Protein AF-W1YT01-F1 (afdb_monomer_lite)

Sequence (85 aa):
PAIRGNASEIMALAGIANGGRGVDTTDAAANAIPAAQTLARETGAIVVVTGEVDYVTDGRRTVVIHGGDPLMTKVVGTGCALSAV

pLDDT: mean 70.13, std 19.23, range [34.09, 91.0]

Secondary structure (DSSP, 8-state):
-EEEEEHHHHHHHTTTTS------TTSHHHHTHHHHHHHHHHH--EEEEESSEEEEE-SS-EEEEE---GGGGG-TTTTTTSS--

Radius of gyration: 12.76 Å; chains: 1; bounding box: 38×23×30 Å

InterPro domains:
  IPR000417 Hydroxyethylthiazole kinase [PF02110] (2-85)
  IPR000417 Hydroxyethylthiazole kinase [PR01099] (2-16)
  IPR000417 Hydroxyethylthiazole kinase [PR01099] (46-63)
  IPR029056 Ribokinase-like [G3DSA:3.40.1190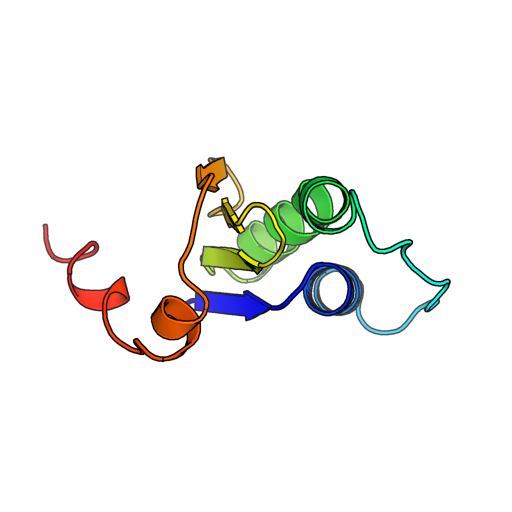.20] (1-85)
  IPR029056 Ribokinase-like [SSF53613] (3-85)

Organism: NCBI:txid408170

Foldseek 3Di:
DAAEDALVVLQCQLPPDDDDDDDDQDCRQVVSVQSQLSNLVVVVYWYWHDHCWIWIDNNPDIDIHHDDDPVVVPDPPPVVVVPDD

Structure (mmCIF, N/CA/C/O backbone):
data_AF-W1YT01-F1
#
_entry.id   AF-W1YT01-F1
#
loop_
_atom_site.group_PDB
_atom_site.id
_atom_site.type_symbol
_atom_site.label_atom_id
_atom_site.label_alt_id
_atom_site.label_comp_id
_atom_site.label_asym_id
_atom_site.label_entity_id
_atom_site.label_seq_id
_atom_site.pdbx_PDB_ins_code
_atom_site.Cartn_x
_atom_site.Cartn_y
_atom_site.Cartn_z
_atom_site.occupancy
_atom_site.B_iso_or_equiv
_atom_site.auth_seq_id
_atom_site.auth_comp_id
_atom_site.auth_asym_id
_atom_site.auth_atom_id
_atom_site.pdbx_PDB_model_num
ATOM 1 N N . PRO A 1 1 ? -12.809 2.166 1.278 1.00 66.31 1 PRO A N 1
ATOM 2 C CA . PRO A 1 1 ? -11.966 3.323 0.878 1.00 66.31 1 PRO A CA 1
ATOM 3 C C . PRO A 1 1 ? -10.658 2.796 0.276 1.00 66.31 1 PRO A C 1
ATOM 5 O O . PRO A 1 1 ? -10.288 1.668 0.596 1.00 66.31 1 PRO A O 1
ATOM 8 N N . ALA A 1 2 ? -9.996 3.552 -0.600 1.00 80.69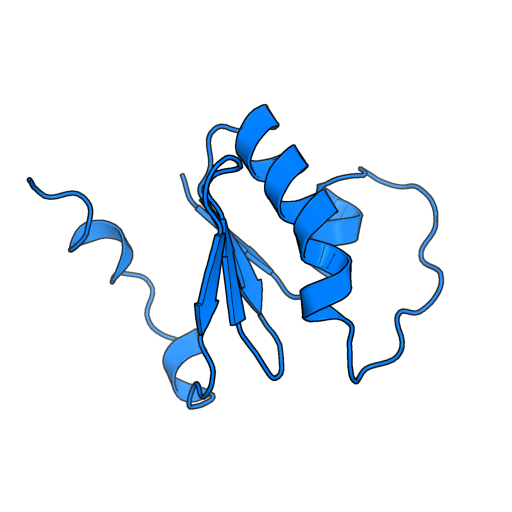 2 ALA A N 1
ATOM 9 C CA . ALA A 1 2 ? -8.731 3.137 -1.208 1.00 80.69 2 ALA A CA 1
ATOM 10 C C . ALA A 1 2 ? -7.699 4.268 -1.122 1.00 80.69 2 ALA A C 1
ATOM 12 O O . ALA A 1 2 ? -8.043 5.430 -1.336 1.00 80.69 2 ALA A O 1
ATOM 13 N N . ILE A 1 3 ? -6.455 3.918 -0.806 1.00 84.75 3 ILE A N 1
ATOM 14 C CA . ILE A 1 3 ? -5.307 4.820 -0.705 1.00 84.75 3 ILE A CA 1
ATOM 15 C C . ILE A 1 3 ? -4.285 4.353 -1.736 1.00 84.75 3 ILE A C 1
ATOM 17 O O . ILE A 1 3 ? -3.888 3.192 -1.728 1.00 84.75 3 ILE A O 1
ATOM 21 N N . ARG A 1 4 ? -3.858 5.241 -2.631 1.00 87.94 4 ARG A N 1
ATOM 22 C CA . ARG A 1 4 ? -2.841 4.949 -3.644 1.00 87.94 4 ARG A CA 1
ATOM 23 C C . ARG A 1 4 ? -1.712 5.955 -3.511 1.00 87.94 4 ARG A C 1
ATOM 25 O O . ARG A 1 4 ? -1.986 7.149 -3.434 1.00 87.94 4 ARG A O 1
ATOM 32 N N . GLY A 1 5 ? -0.480 5.472 -3.528 1.00 84.56 5 GLY A N 1
ATOM 33 C CA . GLY A 1 5 ? 0.709 6.313 -3.515 1.00 84.56 5 GLY A CA 1
ATOM 34 C C . GLY A 1 5 ? 1.941 5.527 -3.927 1.00 84.56 5 GLY A C 1
ATOM 35 O O . GLY A 1 5 ? 1.914 4.300 -4.018 1.00 84.56 5 GLY A O 1
ATOM 36 N N . ASN A 1 6 ? 3.034 6.226 -4.181 1.00 85.31 6 ASN A N 1
ATOM 37 C CA . ASN A 1 6 ? 4.333 5.580 -4.321 1.00 85.31 6 ASN A CA 1
ATOM 38 C C . ASN A 1 6 ? 4.859 5.107 -2.949 1.00 85.31 6 ASN A C 1
ATOM 40 O O . ASN A 1 6 ? 4.275 5.366 -1.894 1.00 85.31 6 ASN A O 1
ATOM 44 N N . ALA A 1 7 ? 5.986 4.401 -2.959 1.00 84.38 7 ALA A N 1
ATOM 45 C CA . ALA A 1 7 ? 6.614 3.881 -1.750 1.00 84.38 7 ALA A CA 1
ATOM 46 C C . ALA A 1 7 ? 6.836 4.936 -0.651 1.00 84.38 7 ALA A C 1
ATOM 48 O O . ALA A 1 7 ? 6.493 4.701 0.508 1.00 84.38 7 ALA A O 1
ATOM 49 N N . SER A 1 8 ? 7.404 6.094 -1.001 1.00 80.75 8 SER A N 1
ATOM 50 C CA . SER A 1 8 ? 7.724 7.151 -0.038 1.00 80.75 8 SER A CA 1
ATOM 51 C C . SER A 1 8 ? 6.470 7.804 0.538 1.00 80.75 8 SER A C 1
ATOM 53 O O . SER A 1 8 ? 6.430 8.063 1.738 1.00 80.75 8 SER A O 1
ATOM 55 N N . GLU A 1 9 ? 5.432 8.011 -0.271 1.00 83.50 9 GLU A N 1
ATOM 56 C CA . GLU A 1 9 ? 4.132 8.522 0.176 1.00 83.50 9 GLU A CA 1
ATOM 57 C C . GLU A 1 9 ? 3.453 7.557 1.145 1.00 83.50 9 GLU A C 1
ATOM 59 O O . GLU A 1 9 ? 3.003 7.979 2.207 1.00 83.50 9 GLU A O 1
ATOM 64 N N . ILE A 1 10 ? 3.415 6.260 0.825 1.00 87.12 10 ILE A N 1
ATOM 65 C CA . ILE A 1 10 ? 2.781 5.261 1.692 1.00 87.12 10 ILE A CA 1
ATOM 66 C C . ILE A 1 10 ? 3.560 5.079 2.995 1.00 87.12 10 ILE A C 1
ATOM 68 O O . ILE A 1 10 ? 2.943 4.997 4.054 1.00 87.12 10 ILE A O 1
ATOM 72 N N . MET A 1 11 ? 4.894 5.077 2.957 1.00 83.75 11 MET A N 1
ATOM 73 C CA . MET A 1 11 ? 5.709 5.034 4.175 1.00 83.75 11 MET A CA 1
ATOM 74 C C . MET A 1 11 ? 5.529 6.285 5.038 1.00 83.75 11 MET A C 1
ATOM 76 O O . MET A 1 11 ? 5.401 6.168 6.254 1.00 83.75 11 MET A O 1
ATOM 80 N N . ALA A 1 12 ? 5.458 7.470 4.427 1.00 82.06 12 ALA A N 1
ATOM 81 C CA . ALA A 1 12 ? 5.181 8.708 5.149 1.00 82.06 12 ALA A CA 1
ATOM 82 C C . ALA A 1 12 ? 3.768 8.719 5.754 1.00 82.06 12 ALA A C 1
ATOM 84 O O . ALA A 1 12 ? 3.574 9.228 6.857 1.00 82.06 12 ALA A O 1
ATOM 85 N N . LEU A 1 13 ? 2.784 8.148 5.054 1.00 80.06 13 LEU A N 1
ATOM 86 C CA . LEU A 1 13 ? 1.389 8.123 5.488 1.00 80.06 13 LEU A CA 1
ATOM 87 C C . LEU A 1 13 ? 1.127 7.060 6.565 1.00 80.06 13 LEU A C 1
ATOM 89 O O . LEU A 1 13 ? 0.381 7.320 7.503 1.00 80.06 13 LEU A O 1
ATOM 93 N N . ALA A 1 14 ? 1.787 5.903 6.479 1.00 77.94 14 ALA A N 1
ATOM 94 C CA . ALA A 1 14 ? 1.784 4.869 7.516 1.00 77.94 14 ALA A CA 1
ATOM 95 C C . ALA A 1 14 ? 2.566 5.275 8.785 1.00 77.94 14 ALA A C 1
ATOM 97 O O . ALA A 1 14 ? 2.569 4.536 9.766 1.00 77.94 14 ALA A O 1
ATOM 98 N N . GLY A 1 15 ? 3.244 6.429 8.757 1.00 66.25 15 GLY A N 1
ATOM 99 C CA . GLY A 1 15 ? 4.061 6.971 9.842 1.00 66.25 15 GLY A CA 1
ATOM 100 C C . GLY A 1 15 ? 4.089 8.503 9.861 1.00 66.25 15 GLY A C 1
ATOM 101 O O . GLY A 1 15 ? 5.167 9.091 9.827 1.00 66.25 15 GLY A O 1
ATOM 102 N N . ILE A 1 16 ? 2.909 9.135 9.904 1.00 55.16 16 ILE A N 1
ATOM 103 C CA . ILE A 1 16 ? 2.640 10.582 10.043 1.00 55.16 16 ILE A CA 1
ATOM 104 C C . ILE A 1 16 ? 3.830 11.367 10.678 1.00 55.16 16 ILE A C 1
ATOM 106 O O . ILE A 1 16 ? 3.977 11.436 11.894 1.00 55.16 16 ILE A O 1
ATOM 110 N N . ALA A 1 17 ? 4.664 11.971 9.815 1.00 43.59 17 ALA A N 1
ATOM 111 C CA . ALA A 1 17 ? 5.686 13.011 10.055 1.00 43.59 17 ALA A CA 1
ATOM 112 C C . ALA A 1 17 ? 6.955 12.726 10.901 1.00 43.59 17 ALA A C 1
ATOM 114 O O . ALA A 1 17 ? 7.395 13.622 11.617 1.00 43.59 17 ALA A O 1
ATOM 115 N N . ASN A 1 18 ? 7.649 11.589 10.768 1.00 39.34 18 ASN A N 1
ATOM 116 C CA . ASN A 1 18 ? 9.050 11.534 11.233 1.00 39.34 18 ASN A CA 1
ATOM 117 C C . ASN A 1 18 ? 10.006 10.830 10.263 1.00 39.34 18 ASN A C 1
ATOM 119 O O . ASN A 1 18 ? 10.104 9.609 10.227 1.00 39.34 18 ASN A O 1
ATOM 123 N N . GLY A 1 19 ? 10.799 11.644 9.559 1.00 42.50 19 GLY A N 1
ATOM 124 C CA . GLY A 1 19 ? 12.106 11.229 9.052 1.00 42.50 19 GLY A CA 1
ATOM 125 C C . GLY A 1 19 ? 12.128 10.770 7.601 1.00 42.50 19 GLY A C 1
ATOM 126 O O . GLY A 1 19 ? 12.391 9.606 7.320 1.00 42.50 19 GLY A O 1
ATOM 127 N N . GLY A 1 20 ? 11.958 11.714 6.673 1.00 45.91 20 GLY A N 1
ATOM 128 C CA . GLY A 1 20 ? 12.406 11.534 5.296 1.00 45.91 20 GLY A CA 1
ATOM 129 C C . GLY A 1 20 ? 13.916 11.293 5.263 1.00 45.91 20 GLY A C 1
ATOM 130 O O . GLY A 1 20 ? 14.709 12.228 5.355 1.00 45.91 20 GLY A O 1
ATOM 131 N N . ARG A 1 21 ? 14.327 10.034 5.134 1.00 44.31 21 ARG A N 1
ATOM 132 C CA . ARG A 1 21 ? 15.659 9.670 4.655 1.00 44.31 21 ARG A CA 1
ATOM 133 C C . ARG A 1 21 ? 15.467 8.869 3.379 1.00 44.31 21 ARG A C 1
ATOM 135 O O . ARG A 1 21 ? 14.709 7.908 3.369 1.00 44.31 21 ARG A O 1
ATOM 142 N N . GLY A 1 22 ? 16.069 9.391 2.311 1.00 49.28 22 GLY A N 1
ATOM 143 C CA . GLY A 1 22 ? 15.815 9.024 0.922 1.00 49.28 22 GLY A CA 1
ATOM 144 C C . GLY A 1 22 ? 15.761 7.520 0.700 1.00 49.28 22 GLY A C 1
ATOM 145 O O . GLY A 1 22 ? 16.627 6.783 1.162 1.00 49.28 22 GLY A O 1
ATOM 146 N N . VAL A 1 23 ? 14.710 7.097 0.005 1.00 48.91 23 VAL A N 1
ATOM 147 C CA . VAL A 1 23 ? 14.507 5.717 -0.420 1.00 48.91 23 VAL A CA 1
ATOM 148 C C . VAL A 1 23 ? 15.057 5.593 -1.835 1.00 48.91 23 VAL A C 1
ATOM 150 O O . VAL A 1 23 ? 14.562 6.242 -2.756 1.00 48.91 23 VAL A O 1
ATOM 153 N N . ASP A 1 24 ? 16.137 4.828 -1.977 1.00 48.03 24 ASP A N 1
ATOM 154 C CA . ASP A 1 24 ? 16.776 4.563 -3.264 1.00 48.03 24 ASP A CA 1
ATOM 155 C C . ASP A 1 24 ? 15.801 3.848 -4.215 1.00 48.03 24 ASP A C 1
ATOM 157 O O . ASP A 1 24 ? 14.994 3.002 -3.822 1.00 48.03 24 ASP A O 1
ATOM 161 N N . THR A 1 25 ? 15.835 4.250 -5.484 1.00 50.66 25 THR A N 1
ATOM 162 C CA . THR A 1 25 ? 14.705 4.194 -6.425 1.00 50.66 25 THR A CA 1
ATOM 163 C C . THR A 1 25 ? 14.449 2.845 -7.100 1.00 50.66 25 THR A C 1
ATOM 165 O O . THR A 1 25 ? 13.652 2.798 -8.031 1.00 50.66 25 THR A O 1
ATOM 168 N N . THR A 1 26 ? 15.062 1.746 -6.657 1.00 51.09 26 THR A N 1
ATOM 169 C CA . THR A 1 26 ? 14.956 0.449 -7.364 1.00 51.09 26 THR A CA 1
ATOM 170 C C . THR A 1 26 ? 14.148 -0.615 -6.609 1.00 51.09 26 THR A C 1
ATOM 172 O O . THR A 1 26 ? 13.368 -1.316 -7.233 1.00 51.09 26 THR A O 1
ATOM 175 N N . ASP A 1 27 ? 14.201 -0.659 -5.271 1.00 59.06 27 ASP A N 1
ATOM 176 C CA . ASP A 1 27 ? 13.432 -1.621 -4.440 1.00 59.06 27 ASP A CA 1
ATOM 177 C C . ASP A 1 27 ? 12.363 -0.950 -3.552 1.00 59.06 27 ASP A C 1
ATOM 179 O O . ASP A 1 27 ? 11.800 -1.541 -2.624 1.00 59.06 27 ASP A O 1
ATOM 183 N N . ALA A 1 28 ? 12.071 0.326 -3.809 1.00 68.44 28 ALA A N 1
ATOM 184 C CA . ALA A 1 28 ? 11.304 1.164 -2.892 1.00 68.44 28 ALA A CA 1
ATOM 185 C C . ALA A 1 28 ? 9.885 0.626 -2.605 1.00 68.44 28 ALA A C 1
ATOM 187 O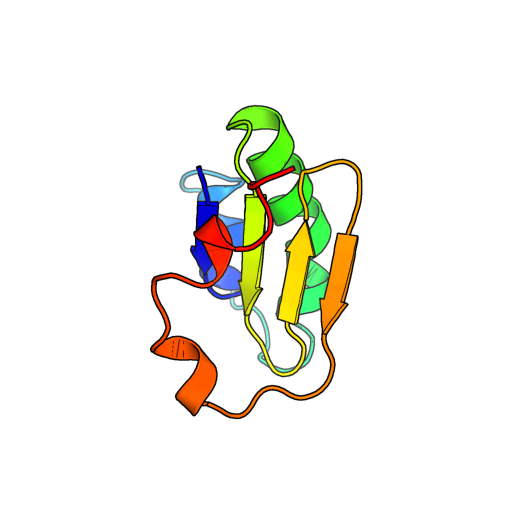 O . ALA A 1 28 ? 9.436 0.673 -1.459 1.00 68.44 28 ALA A O 1
ATOM 188 N N . ALA A 1 29 ? 9.180 0.088 -3.607 1.00 73.62 29 ALA A N 1
ATOM 189 C CA . ALA A 1 29 ? 7.787 -0.347 -3.451 1.00 73.62 29 ALA A CA 1
ATOM 190 C C . ALA A 1 29 ? 7.638 -1.584 -2.548 1.00 73.62 29 ALA A C 1
ATOM 192 O O . ALA A 1 29 ? 6.743 -1.619 -1.701 1.00 73.62 29 ALA A O 1
ATOM 193 N N . ALA A 1 30 ? 8.551 -2.553 -2.657 1.00 77.38 30 ALA A N 1
ATOM 194 C CA . ALA A 1 30 ? 8.556 -3.734 -1.797 1.00 77.38 30 ALA A CA 1
ATOM 195 C C . ALA A 1 30 ? 8.828 -3.364 -0.328 1.00 77.38 30 ALA A C 1
ATOM 197 O O . ALA A 1 30 ? 8.172 -3.871 0.586 1.00 77.38 30 ALA A O 1
ATOM 198 N N . ASN A 1 31 ? 9.733 -2.407 -0.102 1.00 81.94 31 ASN A N 1
ATOM 199 C CA . ASN A 1 31 ? 10.062 -1.902 1.233 1.00 81.94 31 ASN A CA 1
ATOM 200 C C . ASN A 1 31 ? 8.883 -1.186 1.916 1.00 81.94 31 ASN A C 1
ATOM 202 O O . ASN A 1 31 ? 8.825 -1.126 3.143 1.00 81.94 31 ASN A O 1
ATOM 206 N N . ALA A 1 32 ? 7.915 -0.689 1.143 1.00 84.94 32 ALA A N 1
ATOM 207 C CA . ALA A 1 32 ? 6.724 -0.026 1.660 1.00 84.94 32 ALA A CA 1
ATOM 208 C C . ALA A 1 32 ? 5.562 -0.984 1.990 1.00 84.94 32 ALA A C 1
ATOM 210 O O . ALA A 1 32 ? 4.567 -0.537 2.560 1.00 84.94 32 ALA A O 1
ATOM 211 N N . ILE A 1 33 ? 5.652 -2.290 1.695 1.00 87.19 33 ILE A N 1
ATOM 212 C CA . ILE A 1 33 ? 4.569 -3.257 1.980 1.00 87.19 33 ILE A CA 1
ATOM 213 C C . ILE A 1 33 ? 4.202 -3.311 3.473 1.00 87.19 33 ILE A C 1
ATOM 215 O O . ILE A 1 33 ? 3.007 -3.271 3.775 1.00 87.19 33 ILE A O 1
ATOM 219 N N . PRO A 1 34 ? 5.153 -3.372 4.430 1.00 88.94 34 PRO A N 1
ATOM 220 C CA . PRO A 1 34 ? 4.801 -3.413 5.850 1.00 88.94 34 PRO A CA 1
ATOM 221 C C . PRO A 1 34 ? 4.051 -2.150 6.297 1.00 88.94 34 PRO A C 1
ATOM 223 O O . PRO A 1 34 ? 3.070 -2.235 7.037 1.00 88.94 34 PRO A O 1
ATOM 226 N N . ALA A 1 35 ? 4.473 -0.986 5.793 1.00 88.12 35 ALA A N 1
ATOM 227 C CA . ALA A 1 35 ? 3.810 0.297 6.008 1.00 88.12 35 ALA A CA 1
ATOM 228 C C . ALA A 1 35 ? 2.392 0.302 5.410 1.00 88.12 35 ALA A C 1
ATOM 230 O O . ALA A 1 35 ? 1.425 0.614 6.105 1.00 88.12 35 ALA A O 1
ATOM 231 N N . ALA A 1 36 ? 2.250 -0.134 4.157 1.00 88.81 36 ALA A N 1
ATOM 232 C CA . ALA A 1 36 ? 0.970 -0.251 3.467 1.00 88.81 36 ALA A CA 1
ATOM 233 C C . ALA A 1 36 ? -0.011 -1.168 4.210 1.00 88.81 36 ALA A C 1
ATOM 235 O O . ALA A 1 36 ? -1.186 -0.842 4.354 1.00 88.81 36 ALA A O 1
ATOM 236 N N . GLN A 1 37 ? 0.473 -2.298 4.727 1.00 91.00 37 GLN A N 1
ATOM 237 C CA . GLN A 1 37 ? -0.338 -3.244 5.486 1.00 91.00 37 GLN A CA 1
ATOM 238 C C . GLN A 1 37 ? -0.823 -2.658 6.815 1.00 91.00 37 GLN A C 1
ATOM 240 O O . GLN A 1 37 ? -1.975 -2.868 7.193 1.00 91.00 37 GLN A O 1
ATOM 245 N N . THR A 1 38 ? 0.040 -1.942 7.535 1.00 89.25 38 THR A N 1
ATOM 246 C CA . THR A 1 38 ? -0.341 -1.262 8.781 1.00 89.25 38 THR A CA 1
ATOM 247 C C . THR A 1 38 ? -1.382 -0.188 8.509 1.00 89.25 38 THR A C 1
ATOM 249 O O . THR A 1 38 ? -2.456 -0.231 9.106 1.00 89.25 38 THR A O 1
ATOM 252 N N . LEU A 1 39 ? -1.132 0.677 7.525 1.00 87.25 39 LEU A N 1
ATOM 253 C CA . LEU A 1 39 ? -2.062 1.724 7.118 1.00 87.25 39 LEU A CA 1
ATOM 254 C C . LEU A 1 39 ? -3.424 1.153 6.692 1.00 87.25 39 LEU A C 1
ATOM 256 O O . LEU A 1 39 ? -4.466 1.685 7.075 1.00 87.25 39 LEU A O 1
ATOM 260 N N . ALA A 1 40 ? -3.436 0.045 5.947 1.00 89.81 40 ALA A N 1
ATOM 261 C CA . ALA A 1 40 ? -4.662 -0.636 5.540 1.00 89.81 40 ALA A CA 1
ATOM 262 C C . ALA A 1 40 ? -5.465 -1.159 6.743 1.00 89.81 40 ALA A C 1
ATOM 264 O O . ALA A 1 40 ? -6.682 -0.981 6.801 1.00 89.81 40 ALA A O 1
ATOM 265 N N . ARG A 1 41 ? -4.792 -1.750 7.742 1.00 88.88 41 ARG A N 1
ATOM 266 C CA . ARG A 1 41 ? -5.442 -2.229 8.975 1.00 88.88 41 ARG A CA 1
ATOM 267 C C . ARG A 1 41 ? -5.990 -1.091 9.832 1.00 88.88 41 ARG A C 1
ATOM 269 O O . ARG A 1 41 ? -7.071 -1.241 10.390 1.00 88.88 41 ARG A O 1
ATOM 276 N N . GLU A 1 42 ? -5.259 0.013 9.943 1.00 88.25 42 GLU A N 1
ATOM 277 C CA . GLU A 1 42 ? -5.649 1.161 10.770 1.00 88.25 42 GLU A CA 1
ATOM 278 C C . GLU A 1 42 ? -6.810 1.950 10.162 1.00 88.25 42 GLU A C 1
ATOM 280 O O . GLU A 1 42 ? -7.706 2.397 10.874 1.00 88.25 42 GLU A O 1
ATOM 285 N N . THR A 1 43 ? -6.817 2.101 8.837 1.00 84.75 43 THR A N 1
ATOM 286 C CA . THR A 1 43 ? -7.827 2.896 8.123 1.00 84.75 43 THR A CA 1
ATOM 287 C C . THR A 1 43 ? -9.006 2.068 7.610 1.00 84.75 43 THR A C 1
ATOM 289 O O . THR A 1 43 ? -10.020 2.633 7.196 1.00 84.75 43 THR A O 1
ATOM 292 N N . GLY A 1 44 ? -8.879 0.737 7.580 1.00 85.06 44 GLY A N 1
ATOM 293 C CA . GLY A 1 44 ? -9.823 -0.151 6.896 1.00 85.06 44 GLY A CA 1
ATOM 294 C C . GLY A 1 44 ? -9.865 0.063 5.376 1.00 85.06 44 GLY A C 1
ATOM 295 O O . GLY A 1 44 ? -10.856 -0.289 4.730 1.00 85.06 44 GLY A O 1
ATOM 296 N N . ALA A 1 45 ? -8.839 0.697 4.799 1.00 86.69 45 ALA A N 1
ATOM 297 C CA . ALA A 1 45 ? -8.734 0.973 3.372 1.00 86.69 45 ALA A CA 1
ATOM 298 C C . ALA A 1 45 ? -7.854 -0.056 2.652 1.00 86.69 45 ALA A C 1
ATOM 300 O O . ALA A 1 45 ? -6.947 -0.641 3.234 1.00 86.69 45 ALA A O 1
ATOM 301 N N . ILE A 1 46 ? -8.083 -0.225 1.350 1.00 88.75 46 ILE A N 1
ATOM 302 C CA . ILE A 1 46 ? -7.145 -0.934 0.473 1.00 88.75 46 ILE A CA 1
ATOM 303 C C . ILE A 1 46 ? -6.012 0.031 0.126 1.00 88.75 46 ILE A C 1
ATOM 305 O O . ILE A 1 46 ? -6.278 1.143 -0.331 1.00 88.75 46 ILE A O 1
ATOM 309 N N . VAL A 1 47 ? -4.764 -0.385 0.318 1.00 89.25 47 VAL A N 1
ATOM 310 C CA . VAL A 1 47 ? -3.574 0.417 0.023 1.00 89.25 47 VAL A CA 1
ATOM 311 C C . VAL A 1 47 ? -2.873 -0.121 -1.220 1.00 89.25 47 VAL A C 1
ATOM 313 O O . VAL A 1 47 ? -2.597 -1.315 -1.320 1.00 89.25 47 VAL A O 1
ATOM 316 N N . VAL A 1 48 ? -2.576 0.770 -2.161 1.00 90.19 48 VAL A N 1
ATOM 317 C CA . VAL A 1 48 ? -1.851 0.494 -3.403 1.00 90.19 48 VAL A CA 1
ATOM 318 C C . VAL A 1 48 ? -0.531 1.258 -3.376 1.00 90.19 48 VAL A C 1
ATOM 320 O O . VAL A 1 48 ? -0.533 2.490 -3.388 1.00 90.19 48 VAL A O 1
ATOM 323 N N . VAL A 1 49 ? 0.580 0.530 -3.357 1.00 89.00 49 VAL A N 1
ATOM 324 C CA . VAL A 1 49 ? 1.935 1.063 -3.503 1.00 89.00 49 VAL A CA 1
ATOM 325 C C . VAL A 1 49 ? 2.352 0.916 -4.959 1.00 89.00 49 VAL A C 1
ATOM 327 O O . VAL A 1 49 ? 2.483 -0.208 -5.439 1.00 89.00 49 VAL A O 1
ATOM 330 N N . THR A 1 50 ? 2.572 2.026 -5.656 1.00 83.50 50 THR A N 1
ATOM 331 C CA . THR A 1 50 ? 3.011 1.991 -7.056 1.00 83.50 50 THR A CA 1
ATOM 332 C C . THR A 1 50 ? 4.526 2.083 -7.203 1.00 83.50 50 THR A C 1
ATOM 334 O O . THR A 1 50 ? 5.167 2.861 -6.487 1.00 83.50 50 THR A O 1
ATOM 337 N N . GLY A 1 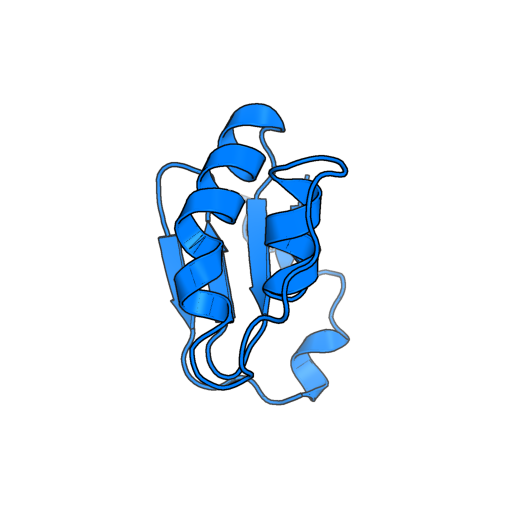51 ? 5.087 1.359 -8.169 1.00 78.94 51 GLY A N 1
ATOM 338 C CA . GLY A 1 51 ? 6.517 1.347 -8.488 1.00 78.94 51 GLY A CA 1
ATOM 339 C C . GLY A 1 51 ? 6.804 0.668 -9.829 1.00 78.94 51 GLY A C 1
ATOM 340 O O . GLY A 1 51 ? 5.928 0.590 -10.682 1.00 78.94 51 GLY A O 1
ATOM 341 N N . GLU A 1 52 ? 8.023 0.153 -10.020 1.00 78.06 52 GLU A N 1
ATOM 342 C CA . GLU A 1 52 ? 8.307 -0.783 -11.128 1.00 78.06 52 GLU A CA 1
ATOM 343 C C . GLU A 1 52 ? 7.408 -2.031 -11.043 1.00 78.06 52 GLU A C 1
ATOM 345 O O . GLU A 1 52 ? 6.968 -2.590 -12.050 1.00 78.06 52 GLU A O 1
ATOM 350 N N . VAL A 1 53 ? 7.095 -2.421 -9.808 1.00 80.75 53 VAL A N 1
ATOM 351 C CA . VAL A 1 53 ? 6.102 -3.424 -9.448 1.00 80.75 53 VAL A CA 1
ATOM 352 C C . VAL A 1 53 ? 5.089 -2.762 -8.523 1.00 80.75 53 VAL A C 1
ATOM 354 O O . VAL A 1 53 ? 5.469 -2.099 -7.553 1.00 80.75 53 VAL A O 1
ATOM 357 N N . ASP A 1 54 ? 3.807 -2.964 -8.809 1.00 84.69 54 ASP A N 1
ATOM 358 C CA . ASP A 1 54 ? 2.725 -2.448 -7.981 1.00 84.69 54 ASP A CA 1
ATOM 359 C C . ASP A 1 54 ? 2.340 -3.483 -6.914 1.00 84.69 54 ASP A C 1
ATOM 361 O O . ASP A 1 54 ? 2.189 -4.676 -7.193 1.00 84.69 54 ASP A O 1
ATOM 365 N N . TYR A 1 55 ? 2.134 -3.022 -5.683 1.00 86.62 55 TYR A N 1
ATOM 366 C CA . TYR A 1 55 ? 1.696 -3.843 -4.557 1.00 86.62 55 TYR A CA 1
ATOM 367 C C . TYR A 1 55 ? 0.350 -3.354 -4.042 1.00 86.62 55 TYR A C 1
ATOM 369 O O . TYR A 1 55 ? 0.183 -2.179 -3.728 1.00 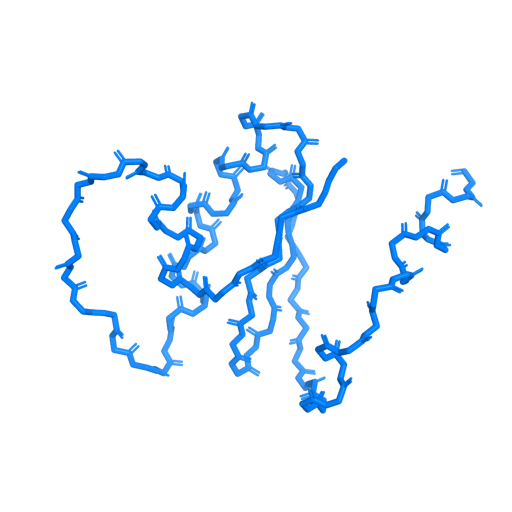86.62 55 TYR A O 1
ATOM 377 N N . VAL A 1 56 ? -0.611 -4.260 -3.897 1.00 89.44 56 VAL A N 1
ATOM 378 C CA . VAL A 1 56 ? -1.946 -3.958 -3.366 1.00 89.44 56 VAL A CA 1
ATOM 379 C C . VAL A 1 56 ? -2.172 -4.765 -2.097 1.00 89.44 56 VAL A C 1
ATOM 381 O O . VAL A 1 56 ? -1.988 -5.979 -2.110 1.00 89.44 56 VAL A O 1
ATOM 384 N N . THR A 1 57 ? -2.594 -4.134 -1.002 1.00 89.06 57 THR A N 1
ATOM 385 C CA . THR A 1 57 ? -2.902 -4.829 0.254 1.00 89.06 57 THR A CA 1
ATOM 386 C C . THR A 1 57 ? -4.139 -4.281 0.958 1.00 89.06 57 THR A C 1
ATOM 388 O O . THR A 1 57 ? -4.392 -3.082 0.962 1.00 89.06 57 THR A O 1
ATOM 391 N N . ASP A 1 58 ? -4.900 -5.172 1.588 1.00 87.25 58 ASP A N 1
ATOM 392 C CA . ASP A 1 58 ? -5.988 -4.850 2.523 1.00 87.25 58 ASP A CA 1
ATOM 393 C C . ASP A 1 58 ? -5.538 -4.950 3.999 1.00 87.25 58 ASP A C 1
ATOM 395 O O . ASP A 1 58 ? -6.353 -4.907 4.919 1.00 87.25 58 ASP A O 1
ATOM 399 N N . GLY A 1 59 ? -4.233 -5.132 4.239 1.00 87.62 59 GLY A N 1
ATOM 400 C CA . GLY A 1 59 ? -3.655 -5.310 5.569 1.00 87.62 59 GLY A CA 1
ATOM 401 C C . GLY A 1 59 ? -3.585 -6.757 6.064 1.00 87.62 59 GLY A C 1
ATOM 402 O O . GLY A 1 59 ? -2.952 -7.008 7.096 1.00 87.62 59 GLY A O 1
ATOM 403 N N . ARG A 1 60 ? -4.183 -7.713 5.338 1.00 88.12 60 ARG A N 1
ATOM 404 C CA . ARG A 1 60 ? -4.118 -9.165 5.608 1.00 88.12 60 ARG A CA 1
ATOM 405 C C . ARG A 1 60 ? -3.594 -9.962 4.418 1.00 88.12 60 ARG A C 1
ATOM 407 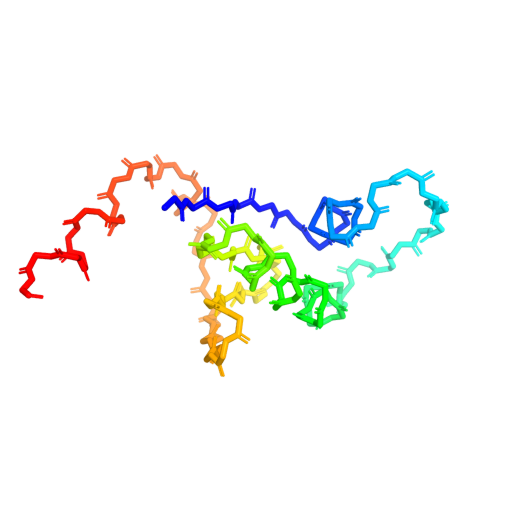O O . ARG A 1 60 ? -2.880 -10.943 4.602 1.00 88.12 60 ARG A O 1
ATOM 414 N N . ARG A 1 61 ? -3.966 -9.560 3.210 1.00 84.69 61 ARG A N 1
ATOM 415 C CA . ARG A 1 61 ? -3.557 -10.135 1.932 1.00 84.69 61 ARG A CA 1
ATOM 416 C C . ARG A 1 61 ? -2.788 -9.082 1.149 1.00 84.69 61 ARG A C 1
ATOM 418 O O . ARG A 1 61 ? -3.090 -7.892 1.232 1.00 84.69 61 ARG A O 1
ATOM 425 N N . THR A 1 62 ? -1.805 -9.531 0.382 1.00 86.44 62 THR A N 1
ATOM 426 C CA . THR A 1 62 ? -1.032 -8.677 -0.520 1.00 86.44 62 THR A CA 1
ATOM 427 C C . THR A 1 62 ? -0.985 -9.333 -1.890 1.00 86.44 62 THR A C 1
ATOM 429 O O . THR A 1 62 ? -0.721 -10.529 -1.996 1.00 86.44 62 THR A O 1
ATOM 432 N N . VAL A 1 63 ? -1.250 -8.549 -2.928 1.00 86.19 63 VAL A N 1
ATOM 433 C CA . VAL A 1 63 ? -1.158 -8.937 -4.334 1.00 86.19 63 VAL A CA 1
ATOM 434 C C . VAL A 1 63 ? -0.040 -8.127 -4.972 1.00 86.19 63 VAL A C 1
ATOM 436 O O . VAL A 1 63 ? 0.085 -6.930 -4.716 1.00 86.19 63 VAL A O 1
ATOM 439 N N . VAL A 1 64 ? 0.767 -8.794 -5.790 1.00 85.62 64 VAL A N 1
ATOM 440 C CA . VAL A 1 64 ? 1.895 -8.202 -6.510 1.00 85.62 64 VAL A CA 1
ATOM 441 C C . VAL A 1 64 ? 1.563 -8.198 -7.994 1.00 85.62 64 VAL A C 1
ATOM 443 O O . VAL A 1 64 ? 1.151 -9.227 -8.533 1.00 85.62 64 VAL A O 1
ATOM 446 N N . ILE A 1 65 ? 1.716 -7.051 -8.647 1.00 81.75 65 ILE A N 1
ATOM 447 C CA . ILE A 1 65 ? 1.409 -6.864 -10.062 1.00 81.75 65 ILE A CA 1
ATOM 448 C C . ILE A 1 65 ? 2.699 -6.463 -10.773 1.00 81.75 65 ILE A C 1
ATOM 450 O O . ILE A 1 65 ? 3.197 -5.348 -10.620 1.00 81.75 65 ILE A O 1
ATOM 454 N N . HIS A 1 66 ? 3.236 -7.399 -11.553 1.00 75.44 66 HIS A N 1
ATOM 455 C CA . HIS A 1 66 ? 4.394 -7.174 -12.411 1.00 75.44 66 HIS A CA 1
ATOM 456 C C . HIS A 1 66 ? 3.919 -6.705 -13.790 1.00 75.44 66 HIS A C 1
ATOM 458 O O . HIS A 1 66 ? 3.150 -7.409 -14.443 1.00 75.44 66 HIS A O 1
ATOM 464 N N . GLY A 1 67 ? 4.391 -5.538 -14.235 1.00 62.53 67 GLY A N 1
ATOM 465 C CA . GLY A 1 67 ? 4.040 -4.970 -15.536 1.00 62.53 67 GLY A CA 1
ATOM 466 C C . GLY A 1 67 ? 2.745 -4.155 -15.507 1.00 62.53 67 GLY A C 1
ATOM 467 O O . GLY A 1 67 ? 1.644 -4.692 -15.604 1.00 62.53 67 GLY A O 1
ATOM 468 N N . GLY A 1 68 ? 2.895 -2.834 -15.427 1.00 53.66 68 GLY A N 1
ATOM 469 C CA . GLY A 1 68 ? 1.826 -1.863 -15.628 1.00 53.66 68 GLY A CA 1
ATOM 470 C C . GLY A 1 68 ? 2.280 -0.806 -16.627 1.00 53.66 68 GLY A C 1
ATOM 471 O O . GLY A 1 68 ? 3.305 -0.162 -16.426 1.00 53.66 68 GLY A O 1
ATOM 472 N N . ASP A 1 69 ? 1.539 -0.630 -17.719 1.00 48.78 69 ASP A N 1
ATOM 473 C CA . ASP A 1 69 ? 1.747 0.518 -18.602 1.00 48.78 69 ASP A CA 1
ATOM 474 C C . ASP A 1 69 ? 1.462 1.810 -17.799 1.00 48.78 69 ASP A C 1
ATOM 476 O O . ASP A 1 69 ? 0.444 1.857 -17.090 1.00 48.78 69 ASP A O 1
ATOM 480 N N . PRO A 1 70 ? 2.304 2.861 -17.887 1.00 47.44 70 PRO A N 1
ATOM 481 C CA . PRO A 1 70 ? 2.088 4.144 -17.211 1.00 47.44 70 PRO A CA 1
ATOM 482 C C . PRO A 1 70 ? 0.678 4.731 -17.404 1.00 47.44 70 PRO A C 1
ATOM 484 O O . PRO A 1 70 ? 0.219 5.512 -16.567 1.00 47.44 70 PRO A O 1
ATOM 487 N N . LEU A 1 71 ? -0.051 4.338 -18.457 1.00 44.81 71 LEU A N 1
ATOM 488 C CA . LEU A 1 71 ? -1.452 4.697 -18.708 1.00 44.81 71 LEU A CA 1
ATOM 489 C C . LEU A 1 71 ? -2.465 4.156 -17.677 1.00 44.81 71 LEU A C 1
ATOM 491 O O . LEU A 1 71 ? -3.538 4.747 -17.532 1.00 44.81 71 LEU A O 1
ATOM 495 N N . MET A 1 72 ? -2.150 3.117 -16.893 1.00 44.94 72 MET A N 1
ATOM 496 C CA . MET A 1 72 ? -3.033 2.605 -15.823 1.00 44.94 72 MET A CA 1
ATOM 497 C C . MET A 1 72 ? -3.071 3.497 -14.564 1.00 44.94 72 MET A C 1
ATOM 499 O O . MET A 1 72 ? -3.834 3.257 -13.623 1.00 44.94 72 MET A O 1
ATOM 503 N N . THR A 1 73 ? -2.305 4.589 -14.544 1.00 47.16 73 THR A N 1
ATOM 504 C CA . THR A 1 73 ? -2.413 5.655 -13.532 1.00 47.16 73 THR A CA 1
ATOM 505 C C . THR A 1 73 ? -3.656 6.540 -13.705 1.00 47.16 73 THR A C 1
ATOM 507 O O . THR A 1 73 ? -4.020 7.250 -12.770 1.00 47.16 73 THR A O 1
ATOM 510 N N . LYS A 1 74 ? -4.352 6.477 -14.854 1.00 39.69 74 LYS A N 1
ATOM 511 C CA . LYS A 1 74 ? -5.498 7.351 -15.184 1.00 39.69 74 LYS A CA 1
ATOM 512 C C . LYS A 1 74 ? -6.892 6.756 -14.971 1.00 39.69 74 LYS A C 1
ATOM 514 O O . LYS A 1 74 ? -7.873 7.473 -15.154 1.00 39.69 74 LYS A O 1
ATOM 519 N N . VAL A 1 75 ? -7.019 5.492 -14.567 1.00 38.34 75 VAL A N 1
ATOM 520 C CA . VAL A 1 75 ? -8.341 4.893 -14.322 1.00 38.34 75 VAL A CA 1
ATOM 521 C C . VAL A 1 75 ? -8.724 5.043 -12.850 1.00 38.34 75 VAL A C 1
ATOM 523 O O . VAL A 1 75 ? -8.475 4.168 -12.025 1.00 38.34 75 VAL A O 1
ATOM 526 N N . VAL A 1 76 ? -9.378 6.155 -12.516 1.00 40.31 76 VAL A N 1
ATOM 527 C CA . VAL A 1 76 ? -10.306 6.174 -11.378 1.00 40.31 76 VAL A CA 1
ATOM 528 C C . VAL A 1 76 ? -11.526 5.360 -11.811 1.00 40.31 76 VAL A C 1
ATOM 530 O O . VAL A 1 76 ? -12.246 5.785 -12.709 1.00 40.31 76 VAL A O 1
ATOM 533 N N . GLY A 1 77 ? -11.747 4.181 -11.217 1.00 41.78 77 GLY A N 1
ATOM 534 C CA . GLY A 1 77 ? -13.010 3.451 -11.407 1.00 41.78 77 GLY A CA 1
ATOM 535 C C . GLY A 1 77 ? -12.965 1.929 -11.559 1.00 41.78 77 GLY A C 1
ATOM 536 O O . GLY A 1 77 ? -14.029 1.321 -11.524 1.00 41.78 77 GLY A O 1
ATOM 537 N N . THR A 1 78 ? -11.809 1.261 -11.636 1.00 45.16 78 THR A N 1
ATOM 538 C CA . THR A 1 78 ? -11.788 -0.222 -11.555 1.00 45.16 78 THR A CA 1
ATOM 539 C C . THR A 1 78 ? -11.994 -0.751 -10.130 1.00 45.16 78 THR A C 1
ATOM 541 O O . THR A 1 78 ? -12.219 -1.943 -9.947 1.00 45.16 78 THR A O 1
ATOM 544 N N . GLY A 1 79 ? -12.014 0.127 -9.118 1.00 41.94 79 GLY A N 1
ATOM 545 C CA . GLY A 1 79 ? -12.371 -0.223 -7.738 1.00 41.94 79 GLY A CA 1
ATOM 546 C C . GLY A 1 79 ? -13.856 -0.547 -7.523 1.00 41.94 79 GLY A C 1
ATOM 547 O O . GLY A 1 79 ? -14.183 -1.223 -6.557 1.00 41.94 79 GLY A O 1
ATOM 548 N N . CYS A 1 80 ? -14.757 -0.131 -8.422 1.00 44.31 80 CYS A N 1
ATOM 549 C CA . CYS A 1 80 ? -16.187 -0.458 -8.311 1.00 44.31 80 CYS A CA 1
ATOM 550 C C . CYS A 1 80 ? -16.582 -1.749 -9.047 1.00 44.31 80 CYS A C 1
ATOM 552 O O . CYS A 1 80 ? -17.669 -2.262 -8.810 1.00 44.31 80 CYS A O 1
ATOM 554 N N . ALA A 1 81 ? -15.721 -2.299 -9.909 1.00 46.31 81 ALA A N 1
ATOM 555 C CA . ALA A 1 81 ? -16.013 -3.556 -10.605 1.00 46.31 81 ALA A CA 1
ATOM 556 C C . ALA A 1 81 ? -15.648 -4.804 -9.779 1.00 46.31 81 ALA A C 1
ATOM 558 O O . ALA A 1 81 ? -16.140 -5.887 -10.071 1.00 46.31 81 ALA A O 1
ATOM 559 N N . LEU A 1 82 ? -14.819 -4.666 -8.737 1.00 45.00 82 LEU A N 1
ATOM 560 C CA . LEU A 1 82 ? -14.362 -5.789 -7.903 1.00 45.00 82 LEU A CA 1
ATOM 561 C C . LEU A 1 82 ? -15.047 -5.860 -6.525 1.00 45.00 82 LEU A C 1
ATOM 563 O O . LEU A 1 82 ? -14.672 -6.675 -5.690 1.00 45.00 82 LEU A O 1
ATOM 567 N N . SER A 1 83 ? -16.057 -5.018 -6.282 1.00 40.03 83 SER A N 1
ATOM 568 C CA . SER A 1 83 ? -16.876 -5.027 -5.055 1.00 40.03 83 SER A CA 1
ATOM 569 C C . SER A 1 83 ? -18.375 -5.195 -5.327 1.00 40.03 83 SER A C 1
ATOM 571 O O . SER A 1 83 ? -19.193 -4.845 -4.482 1.00 40.03 83 SER A O 1
ATOM 573 N N . ALA A 1 84 ? -18.742 -5.727 -6.495 1.00 34.09 84 ALA A N 1
ATOM 574 C CA . ALA A 1 84 ? -20.121 -6.076 -6.830 1.00 34.09 84 ALA A CA 1
ATOM 575 C C . ALA A 1 84 ? -20.275 -7.594 -7.020 1.00 34.09 84 ALA A C 1
ATOM 577 O O . ALA A 1 84 ? -20.587 -8.060 -8.112 1.00 34.09 84 ALA A O 1
ATOM 578 N N . VAL A 1 85 ? -20.021 -8.338 -5.941 1.00 39.88 85 VAL A N 1
ATOM 579 C CA . VAL A 1 85 ? -20.722 -9.574 -5.542 1.00 39.88 85 VAL A CA 1
ATOM 580 C C . VAL A 1 85 ? -20.562 -9.768 -4.043 1.00 39.88 85 VAL A C 1
ATOM 582 O O . VAL A 1 85 ? -19.444 -9.514 -3.539 1.00 39.88 85 VAL A O 1
#